Protein AF-A0A059PIA5-F1 (afdb_monomer_lite)

Secondary structure (DSSP, 8-state):
-------PPP-EEEEEEETTEEEEEESS--TTGGGS-EEEE-SS-EEEE---EESSTTS-EEEE-------TTS--EEEETTEEEE-EE-SSSSEEEEE--TT-GGG--HHHHHHHHHHHHHHHHHHHH-TT-HHHHHHHHHHHHHHHTTTTHHHHHHHHHHHHHHTGGGTT-

pLDDT: mean 89.76, std 12.8, range [31.39, 98.44]

Foldseek 3Di:
DDDDPPDDFWAWAKKKAAQQFIKTFTPAADPVCLVWWKKKDWPPDIDTDHDWDQPDPRNRMITDRHGDDADPPIWIWIDTPPDIGTWDADPDDGITMDHDPDLNLVPQDPVNLVVLVVVLVVLVVVCVVVVLPLVSLQSNLVSLCNNPCVVCVVVSVVSVVSSCVSVVVVVVD

Sequence (173 aa):
GGGAQADQAPKVVAFRMGVTGAVIAFKKPCPDFEQLMVELSTNEDSWQLQSWQPADSRRTTWKNQTPIDYQKDRSYSLKLSEQEIKLLPLPTGDGAFYFVPPHAASSCSKELLDELQTQLQSCFDLLEYEPDSKWTLLTSALLMRAIDATANHERSLEHLVELEKVDALRKGY

Structure (mmCIF, N/CA/C/O backbone):
data_AF-A0A059PIA5-F1
#
_entry.id   AF-A0A059PIA5-F1
#
loop_
_atom_site.group_PDB
_atom_site.id
_atom_site.type_symbol
_atom_site.label_atom_id
_atom_site.label_alt_id
_atom_site.label_comp_id
_atom_site.label_asym_id
_atom_site.label_entity_id
_atom_site.label_seq_id
_atom_site.pdbx_PDB_ins_code
_atom_site.Cartn_x
_atom_site.Cartn_y
_atom_site.Cartn_z
_atom_site.occupancy
_atom_site.B_iso_or_equiv
_atom_site.auth_seq_id
_atom_site.auth_comp_id
_atom_site.auth_asym_id
_atom_site.auth_atom_id
_atom_site.pdbx_PDB_model_num
ATOM 1 N N . GLY A 1 1 ? 19.808 1.514 31.968 1.00 31.39 1 GLY A N 1
ATOM 2 C CA . GLY A 1 1 ? 18.762 2.450 32.410 1.00 31.39 1 GLY A CA 1
ATOM 3 C C . GLY A 1 1 ? 17.641 2.398 31.406 1.00 31.39 1 GLY A C 1
ATOM 4 O O . GLY A 1 1 ? 17.873 2.762 30.263 1.00 31.39 1 GLY A O 1
ATOM 5 N N . GLY A 1 2 ? 16.491 1.843 31.790 1.00 38.34 2 GLY A N 1
ATOM 6 C CA . GLY A 1 2 ? 15.312 1.771 30.931 1.00 38.34 2 GLY A CA 1
ATOM 7 C C . GLY A 1 2 ? 14.681 3.152 30.826 1.00 38.34 2 GLY A C 1
ATOM 8 O O . GLY A 1 2 ? 14.165 3.666 31.813 1.00 38.34 2 GLY A O 1
ATOM 9 N N . GLY A 1 3 ? 14.776 3.766 29.650 1.00 34.81 3 GLY A N 1
ATOM 10 C CA . GLY A 1 3 ? 14.017 4.969 29.343 1.00 34.81 3 GLY A CA 1
ATOM 11 C C . GLY A 1 3 ? 12.547 4.591 29.233 1.00 34.81 3 GLY A C 1
ATOM 12 O O . GLY A 1 3 ? 12.180 3.823 28.345 1.00 34.81 3 GLY A O 1
ATOM 13 N N . ALA A 1 4 ? 11.726 5.105 30.147 1.00 41.50 4 ALA A N 1
ATOM 14 C CA . ALA A 1 4 ? 10.281 5.098 30.008 1.00 41.50 4 ALA A CA 1
ATOM 15 C C . ALA A 1 4 ? 9.940 5.746 28.660 1.00 41.50 4 ALA A C 1
ATOM 17 O O . ALA A 1 4 ? 10.203 6.930 28.438 1.00 41.50 4 ALA A O 1
ATOM 18 N N . GLN A 1 5 ? 9.438 4.940 27.727 1.00 45.19 5 GLN A N 1
ATOM 19 C CA . GLN A 1 5 ? 8.946 5.424 26.451 1.00 45.19 5 GLN A CA 1
ATOM 20 C C . GLN A 1 5 ? 7.686 6.224 26.763 1.00 45.19 5 GLN A C 1
ATOM 22 O O . GLN A 1 5 ? 6.663 5.643 27.108 1.00 45.19 5 GLN A O 1
ATOM 27 N N . ALA A 1 6 ? 7.817 7.551 26.738 1.00 45.22 6 ALA A N 1
ATOM 28 C CA . ALA A 1 6 ? 6.720 8.474 26.973 1.00 45.22 6 ALA A CA 1
ATOM 29 C C . ALA A 1 6 ? 5.489 8.055 26.157 1.00 45.22 6 ALA A C 1
ATOM 31 O O . ALA A 1 6 ? 5.612 7.655 24.994 1.00 45.22 6 ALA A O 1
ATOM 32 N N . ASP A 1 7 ? 4.348 8.144 26.826 1.00 54.69 7 ASP A N 1
ATOM 33 C CA . ASP A 1 7 ? 3.001 7.730 26.450 1.00 54.69 7 ASP A CA 1
ATOM 34 C C . ASP A 1 7 ? 2.533 8.438 25.163 1.00 54.69 7 ASP A C 1
ATOM 36 O O . ASP A 1 7 ? 1.809 9.431 25.175 1.00 54.69 7 ASP A O 1
ATOM 40 N N . GLN A 1 8 ? 3.060 8.010 24.014 1.00 64.75 8 GLN A N 1
ATOM 41 C CA . GLN A 1 8 ? 2.624 8.511 22.717 1.00 64.75 8 GLN A CA 1
ATOM 42 C C . GLN A 1 8 ? 1.281 7.874 22.385 1.00 64.75 8 GLN A C 1
ATOM 44 O O . GLN A 1 8 ? 1.176 6.646 22.341 1.00 64.75 8 GLN A O 1
ATOM 49 N N . ALA A 1 9 ? 0.289 8.717 22.086 1.00 77.62 9 ALA A N 1
ATOM 50 C CA . ALA A 1 9 ? -1.026 8.280 21.638 1.00 77.62 9 ALA A CA 1
ATOM 51 C C . ALA A 1 9 ? -0.909 7.217 20.523 1.00 77.62 9 ALA A C 1
ATOM 53 O O . ALA A 1 9 ? -0.039 7.319 19.643 1.00 77.62 9 ALA A O 1
ATOM 54 N N . PRO A 1 10 ? -1.759 6.178 20.544 1.00 88.12 10 PRO A N 1
ATOM 55 C CA . PRO A 1 10 ? -1.635 5.049 19.636 1.00 88.12 10 PRO A CA 1
ATOM 56 C C . PRO A 1 10 ? -1.827 5.501 18.190 1.00 88.12 10 PRO A C 1
ATOM 58 O O . PRO A 1 10 ? -2.878 6.001 17.798 1.00 88.12 10 PRO A O 1
ATOM 61 N N . LYS A 1 11 ? -0.795 5.310 17.367 1.00 91.12 11 LYS A N 1
ATOM 62 C CA . LYS A 1 11 ? -0.826 5.720 15.962 1.00 91.12 11 LYS A CA 1
ATOM 63 C C . LYS A 1 11 ? -1.563 4.690 15.110 1.00 91.12 11 LYS A C 1
ATOM 65 O O . LYS A 1 11 ? -1.056 3.577 14.920 1.00 91.12 11 LYS A O 1
ATOM 70 N N . VAL A 1 12 ? -2.707 5.089 14.561 1.00 93.94 12 VAL A N 1
ATOM 71 C CA . VAL A 1 12 ? -3.473 4.294 13.592 1.00 93.94 12 VAL A CA 1
ATOM 72 C C . VAL A 1 12 ? -2.700 4.230 12.274 1.00 93.94 12 VAL A C 1
ATOM 74 O O . VAL A 1 12 ? -2.217 5.245 11.774 1.00 93.94 12 VAL A O 1
ATOM 77 N N . VAL A 1 13 ? -2.553 3.029 11.718 1.00 93.38 13 VAL A N 1
ATOM 78 C CA . VAL A 1 13 ? -1.913 2.800 10.405 1.00 93.38 13 VAL A CA 1
ATOM 79 C C . VAL A 1 13 ? -2.891 2.283 9.364 1.00 93.38 13 VAL A C 1
ATOM 81 O O . VAL A 1 13 ? -2.647 2.440 8.172 1.00 93.38 13 VAL A O 1
ATOM 84 N N . ALA A 1 14 ? -3.998 1.689 9.800 1.00 95.56 14 ALA A N 1
ATOM 85 C CA . ALA A 1 14 ? -5.081 1.303 8.919 1.00 95.56 14 ALA A CA 1
ATOM 86 C C . ALA A 1 14 ? -6.409 1.305 9.674 1.00 95.56 14 ALA A C 1
ATOM 88 O O . ALA A 1 14 ? -6.464 0.984 10.862 1.00 95.56 14 ALA A O 1
ATOM 89 N N . PHE A 1 15 ? -7.478 1.627 8.961 1.00 96.56 15 PHE A N 1
ATOM 90 C CA . PHE A 1 15 ? -8.850 1.495 9.416 1.00 96.56 15 PHE A CA 1
ATOM 91 C C . PHE A 1 15 ? -9.730 1.092 8.236 1.00 96.56 15 PHE A C 1
ATOM 93 O O . PHE A 1 15 ? -9.503 1.538 7.114 1.00 96.56 15 PHE A O 1
ATOM 100 N N . ARG A 1 16 ? -10.751 0.275 8.473 1.00 95.62 16 ARG A N 1
ATOM 101 C CA . ARG A 1 16 ? -11.839 0.054 7.516 1.00 95.62 16 ARG A CA 1
ATOM 102 C C . ARG A 1 16 ? -13.163 -0.119 8.241 1.00 95.62 16 ARG A C 1
ATOM 104 O O . ARG A 1 16 ? -13.184 -0.661 9.343 1.00 95.62 16 ARG A O 1
ATOM 111 N N . MET A 1 17 ? -14.247 0.261 7.582 1.00 95.12 17 MET A N 1
ATOM 112 C CA . MET A 1 17 ? -15.625 0.052 8.022 1.00 95.12 17 MET A CA 1
ATOM 113 C C . MET A 1 17 ? -16.510 -0.405 6.861 1.00 95.12 17 MET A C 1
ATOM 115 O O . MET A 1 17 ? -16.224 -0.097 5.704 1.00 95.12 17 MET A O 1
ATOM 119 N N . GLY A 1 18 ? -17.599 -1.098 7.184 1.00 92.94 18 GLY A N 1
ATOM 120 C CA . GLY A 1 18 ? -18.665 -1.452 6.251 1.00 92.94 18 GLY A CA 1
ATOM 121 C C . GLY A 1 18 ? -19.690 -2.383 6.898 1.00 92.94 18 GLY A C 1
ATOM 122 O O . GLY A 1 18 ? -19.776 -2.490 8.124 1.00 92.94 18 GLY A O 1
ATOM 123 N N . VAL A 1 19 ? -20.426 -3.124 6.069 1.00 91.12 19 VAL A N 1
ATOM 124 C CA . VAL A 1 19 ? -21.505 -4.030 6.516 1.00 91.12 19 VAL A CA 1
ATOM 125 C C . VAL A 1 19 ? -21.038 -5.159 7.443 1.00 91.12 19 VAL A C 1
ATOM 127 O O . VAL A 1 19 ? -21.820 -5.678 8.230 1.00 91.12 19 VAL A O 1
ATOM 130 N N . THR A 1 20 ? -19.758 -5.537 7.389 1.00 90.88 20 THR A N 1
ATOM 131 C CA . THR A 1 20 ? -19.171 -6.562 8.272 1.00 90.88 20 THR A CA 1
ATOM 132 C C . THR A 1 20 ? -18.648 -6.000 9.598 1.00 90.88 20 THR A C 1
ATOM 134 O O . THR A 1 20 ? -18.035 -6.732 10.373 1.00 90.88 20 THR A O 1
ATOM 137 N N . GLY A 1 21 ? -18.814 -4.696 9.820 1.00 94.06 21 GLY A N 1
ATOM 138 C CA . GLY A 1 21 ? -18.255 -3.950 10.939 1.00 94.06 21 GLY A CA 1
ATOM 139 C C . GLY A 1 21 ? -16.939 -3.255 10.615 1.00 94.06 21 GLY A C 1
ATOM 140 O O . GLY A 1 21 ? -16.657 -2.936 9.455 1.00 94.06 21 GLY A O 1
ATOM 141 N N . ALA A 1 22 ? -16.147 -2.984 11.650 1.00 96.00 22 ALA A N 1
ATOM 142 C CA . ALA A 1 22 ? -14.949 -2.160 11.566 1.00 96.00 22 ALA A CA 1
ATOM 143 C C . ALA A 1 22 ? -13.686 -2.915 11.989 1.00 96.00 22 ALA A C 1
ATOM 145 O O . ALA A 1 22 ? -13.718 -3.794 12.850 1.00 96.00 22 ALA A O 1
ATOM 146 N N . VAL A 1 23 ? -12.549 -2.552 11.400 1.00 96.88 23 VAL A N 1
ATOM 147 C CA . VAL A 1 23 ? -11.226 -3.056 11.785 1.00 96.88 23 VAL A CA 1
ATOM 148 C C . VAL A 1 23 ? -10.262 -1.887 11.861 1.00 96.88 23 VAL A C 1
ATOM 150 O O . VAL A 1 23 ? -10.217 -1.069 10.946 1.00 96.88 23 VAL A O 1
ATOM 153 N N . ILE A 1 24 ? -9.471 -1.835 12.926 1.00 96.88 24 ILE A N 1
ATOM 154 C CA . ILE A 1 24 ? -8.449 -0.817 13.160 1.00 96.88 24 ILE A CA 1
ATOM 155 C C . ILE A 1 24 ? -7.111 -1.488 13.463 1.00 96.88 24 ILE A C 1
ATOM 157 O O . ILE A 1 24 ? -7.062 -2.500 14.163 1.00 96.88 24 ILE A O 1
ATOM 161 N N . ALA A 1 25 ? -6.029 -0.937 12.921 1.00 96.44 25 ALA A N 1
ATOM 162 C CA . ALA A 1 25 ? -4.675 -1.430 13.125 1.00 96.44 25 ALA A CA 1
ATOM 163 C C . ALA A 1 25 ? -3.727 -0.304 13.548 1.00 96.44 25 ALA A C 1
ATOM 165 O O . ALA A 1 25 ? -3.823 0.833 13.073 1.00 96.44 25 ALA A O 1
ATOM 166 N N . PHE A 1 26 ? -2.770 -0.651 14.406 1.00 94.62 26 PHE A N 1
ATOM 167 C CA . PHE A 1 26 ? -1.830 0.269 15.037 1.00 94.62 26 PHE A CA 1
ATOM 168 C C . PHE A 1 26 ? -0.383 -0.008 14.639 1.00 94.62 26 PHE A C 1
ATOM 170 O O . PHE A 1 26 ? 0.015 -1.149 14.410 1.00 94.62 26 PHE A O 1
ATOM 177 N N . LYS A 1 27 ? 0.445 1.047 14.618 1.00 90.88 27 LYS A N 1
ATOM 178 C CA . LYS A 1 27 ? 1.888 0.928 14.330 1.00 90.88 27 LYS A CA 1
ATOM 179 C C . LYS A 1 27 ? 2.632 0.072 15.366 1.00 90.88 27 LYS A C 1
ATOM 181 O O . LYS A 1 27 ? 3.659 -0.525 15.054 1.00 90.88 27 LYS A O 1
ATOM 186 N N . LYS A 1 28 ? 2.153 0.075 16.609 1.00 91.94 28 LYS A N 1
ATOM 187 C CA . LYS A 1 28 ? 2.695 -0.671 17.752 1.00 91.94 28 LYS A CA 1
ATOM 188 C C . LYS A 1 28 ? 1.541 -1.367 18.484 1.00 91.94 28 LYS A C 1
ATOM 190 O O . LYS A 1 28 ? 0.407 -0.911 18.338 1.00 91.94 28 LYS A O 1
ATOM 195 N N . PRO A 1 29 ? 1.809 -2.425 19.271 1.00 94.00 29 PRO A N 1
ATOM 196 C CA . PRO A 1 29 ? 0.805 -3.024 20.147 1.00 94.00 29 PRO A CA 1
ATOM 197 C C . PRO A 1 29 ? 0.079 -1.969 20.986 1.00 94.00 29 PRO A C 1
ATOM 199 O O . PRO A 1 29 ? 0.725 -1.102 21.574 1.00 94.00 29 PRO A O 1
ATOM 202 N N . CYS A 1 30 ? -1.247 -2.059 21.043 1.00 92.75 30 CYS A N 1
ATOM 203 C CA . CYS A 1 30 ? -2.103 -1.193 21.848 1.00 92.75 30 CYS A CA 1
ATOM 204 C C . CYS A 1 30 ? -2.981 -2.093 22.731 1.00 92.75 30 CYS A C 1
ATOM 206 O O . CYS A 1 30 ? -4.110 -2.396 22.350 1.00 92.75 30 CYS A O 1
ATOM 208 N N . PRO A 1 31 ? -2.444 -2.628 23.845 1.00 89.00 31 PRO A N 1
ATOM 209 C CA . PRO A 1 31 ? -3.111 -3.671 24.621 1.00 89.00 31 PRO A CA 1
ATOM 210 C C . PRO A 1 31 ? -4.402 -3.206 25.305 1.00 89.00 31 PRO A C 1
ATOM 212 O O . PRO A 1 31 ? -5.315 -4.024 25.437 1.00 89.00 31 PRO A O 1
ATOM 215 N N . ASP A 1 32 ? -4.475 -1.920 25.659 1.00 89.19 32 ASP A N 1
ATOM 216 C CA . ASP A 1 32 ? -5.579 -1.276 26.385 1.00 89.19 32 ASP A CA 1
ATOM 217 C C . ASP A 1 32 ? -6.567 -0.548 25.456 1.00 89.19 32 ASP A C 1
ATOM 219 O O . ASP A 1 32 ? -7.337 0.305 25.894 1.00 89.19 32 ASP A O 1
ATOM 223 N N . PHE A 1 33 ? -6.565 -0.877 24.159 1.00 91.31 33 PHE A N 1
ATOM 224 C CA . PHE A 1 33 ? -7.409 -0.218 23.159 1.00 91.31 33 PHE A CA 1
ATOM 225 C C . PHE A 1 33 ? -8.910 -0.246 23.496 1.00 91.31 33 PHE A C 1
ATOM 227 O O . PHE A 1 33 ? -9.620 0.699 23.170 1.00 91.31 33 PHE A O 1
ATOM 234 N N . GLU A 1 34 ? -9.397 -1.282 24.185 1.00 88.88 34 GLU A N 1
ATOM 235 C CA . GLU A 1 34 ? -10.802 -1.396 24.618 1.00 88.88 34 GLU A CA 1
ATOM 236 C C . GLU A 1 34 ? -11.258 -0.235 25.518 1.00 88.88 34 GLU A C 1
ATOM 238 O O . GLU A 1 34 ? -12.452 0.043 25.603 1.00 88.88 34 GLU A O 1
ATOM 243 N N . GLN A 1 35 ? -10.317 0.445 26.183 1.00 88.50 35 GLN A N 1
ATOM 244 C CA . GLN A 1 35 ? -10.587 1.594 27.050 1.00 88.50 35 GLN A CA 1
ATOM 245 C C . GLN A 1 35 ? -10.647 2.916 26.271 1.00 88.50 35 GLN A C 1
ATOM 247 O O . GLN A 1 35 ? -11.055 3.939 26.821 1.00 88.50 35 GLN A O 1
ATOM 252 N N . LEU A 1 36 ? -10.228 2.921 25.002 1.00 90.25 36 LEU A N 1
ATOM 253 C CA . LEU A 1 36 ? -10.179 4.125 24.186 1.00 90.25 36 LEU A CA 1
ATOM 254 C C . LEU A 1 36 ? -11.524 4.396 23.517 1.00 90.25 36 LEU A C 1
ATOM 256 O O . LEU A 1 36 ? -12.188 3.507 22.983 1.00 90.25 36 LEU A O 1
ATOM 260 N N . MET A 1 37 ? -11.904 5.671 23.499 1.00 91.81 37 MET A N 1
ATOM 261 C CA . MET A 1 37 ? -13.073 6.128 22.765 1.00 91.81 37 MET A CA 1
ATOM 262 C C . MET A 1 37 ? -12.729 6.261 21.282 1.00 91.81 37 MET A C 1
ATOM 264 O O . MET A 1 37 ? -11.904 7.088 20.894 1.00 91.81 37 MET A O 1
ATOM 268 N N . VAL A 1 38 ? -13.384 5.438 20.465 1.00 94.25 38 VAL A N 1
ATOM 269 C CA . VAL A 1 38 ? -13.306 5.492 19.006 1.00 94.25 38 VAL A CA 1
ATOM 270 C C . VAL A 1 38 ? -14.630 6.037 18.497 1.00 94.25 38 VAL A C 1
ATOM 272 O O . VAL A 1 38 ? -15.672 5.414 18.701 1.00 94.25 38 VAL A O 1
ATOM 275 N N . GLU A 1 39 ? -14.597 7.183 17.837 1.00 95.31 39 GLU A N 1
ATOM 276 C CA . GLU A 1 39 ? -15.785 7.834 17.296 1.00 95.31 39 GLU A CA 1
ATOM 277 C C . GLU A 1 39 ? -15.705 7.867 15.771 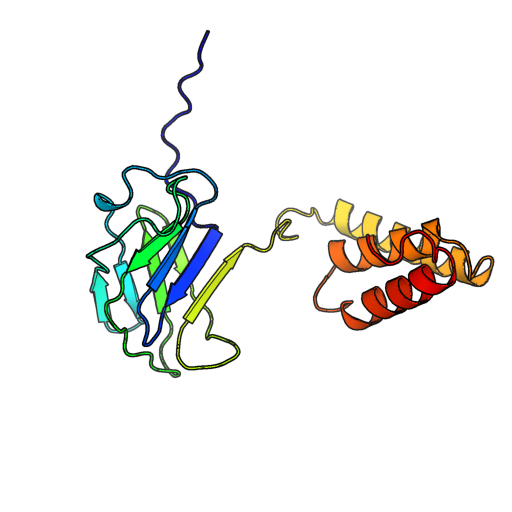1.00 95.31 39 GLU A C 1
ATOM 279 O O . GLU A 1 39 ? -14.671 8.187 15.185 1.00 95.31 39 GLU A O 1
ATOM 284 N N . LEU A 1 40 ? -16.803 7.494 15.126 1.00 95.06 40 LEU A N 1
ATOM 285 C CA . LEU A 1 40 ? -16.994 7.645 13.697 1.00 95.06 40 LEU A CA 1
ATOM 286 C C . LEU A 1 40 ? -17.937 8.826 13.495 1.00 95.06 40 LEU A C 1
ATOM 288 O O . LEU A 1 40 ? -19.050 8.838 14.017 1.00 95.06 40 LEU A O 1
ATOM 292 N N . SER A 1 41 ? -17.480 9.826 12.755 1.00 93.94 41 SER A N 1
ATOM 293 C CA . SER A 1 41 ? -18.265 11.015 12.452 1.00 93.94 41 SER A CA 1
ATOM 294 C C . SER A 1 41 ? -18.456 11.166 10.954 1.00 93.94 41 SER A C 1
ATOM 296 O O . SER A 1 41 ? -17.542 10.934 10.162 1.00 93.94 41 SER A O 1
ATOM 298 N N . THR A 1 42 ? -19.644 11.609 10.585 1.00 93.06 42 THR A N 1
ATOM 299 C CA . THR A 1 42 ? -19.969 12.161 9.275 1.00 93.06 42 THR A CA 1
ATOM 300 C C . THR A 1 42 ? -20.034 13.685 9.374 1.00 93.06 42 THR A C 1
ATOM 302 O O . THR A 1 42 ? -19.768 14.268 10.424 1.00 93.06 42 THR A O 1
ATOM 305 N N . ASN A 1 43 ? -20.393 14.349 8.281 1.00 87.69 43 ASN A N 1
ATOM 306 C CA . ASN A 1 43 ? -20.693 15.779 8.272 1.00 87.69 43 ASN A CA 1
ATOM 307 C C . ASN A 1 43 ? -21.942 16.161 9.093 1.00 87.69 43 ASN A C 1
ATOM 309 O O . ASN A 1 43 ? -22.101 17.338 9.402 1.00 87.69 43 ASN A O 1
ATOM 313 N N . GLU A 1 44 ? -22.814 15.204 9.424 1.00 86.06 44 GLU A N 1
ATOM 314 C CA . GLU A 1 44 ? -24.107 15.455 10.084 1.00 86.06 44 GLU A CA 1
ATOM 315 C C . GLU A 1 44 ? -24.208 14.767 11.448 1.00 86.06 44 GLU A C 1
ATOM 317 O O . GLU A 1 44 ? -24.615 15.385 12.428 1.00 86.06 44 GLU A O 1
ATOM 322 N N . ASP A 1 45 ? -23.780 13.508 11.516 1.00 90.44 45 ASP A N 1
ATOM 323 C CA . ASP A 1 45 ? -23.935 12.639 12.681 1.00 90.44 45 ASP A CA 1
ATOM 324 C C . ASP A 1 45 ? -22.580 12.154 13.197 1.00 90.44 45 ASP A C 1
ATOM 326 O O . ASP A 1 45 ? -21.654 11.938 12.410 1.00 90.44 45 ASP A O 1
ATOM 330 N N . SER A 1 46 ? -22.479 11.875 14.495 1.00 91.56 46 SER A N 1
ATOM 331 C CA . SER A 1 46 ? -21.345 11.152 15.066 1.00 91.56 46 SER A CA 1
ATOM 332 C C . SER A 1 46 ? -21.792 10.094 16.068 1.00 91.56 46 SER A C 1
ATOM 334 O O . SER A 1 46 ? -22.811 10.233 16.749 1.00 91.56 46 SER A O 1
ATOM 336 N N . TRP A 1 47 ? -21.057 8.986 16.116 1.00 93.50 47 TRP A N 1
ATOM 337 C CA . TRP A 1 47 ? -21.368 7.871 17.000 1.00 93.50 47 TRP A CA 1
ATOM 338 C C . TRP A 1 47 ? -20.113 7.118 17.423 1.00 93.50 47 TRP A C 1
ATOM 340 O O . TRP A 1 47 ? -19.111 7.044 16.712 1.00 93.50 47 TRP A O 1
ATOM 350 N N . GLN A 1 48 ? -20.181 6.513 18.603 1.00 93.81 48 GLN A N 1
ATOM 351 C CA . GLN A 1 48 ? -19.083 5.729 19.144 1.00 93.81 48 GLN A CA 1
ATOM 352 C C . GLN A 1 48 ? -19.109 4.297 18.600 1.00 93.81 48 GLN A C 1
ATOM 354 O O . GLN A 1 48 ? -20.143 3.628 18.608 1.00 93.81 48 GLN A O 1
ATOM 359 N N . LEU A 1 49 ? -17.945 3.799 18.189 1.00 92.88 49 LEU A N 1
ATOM 360 C CA . LEU A 1 49 ? -17.731 2.388 17.888 1.00 92.88 49 LEU A CA 1
ATOM 361 C C . LEU A 1 49 ? -17.299 1.664 19.168 1.00 92.88 49 LEU A C 1
ATOM 363 O O . LEU A 1 49 ? -16.297 2.022 19.788 1.00 92.88 49 LEU A O 1
ATOM 367 N N . GLN A 1 50 ? -18.053 0.639 19.559 1.00 90.62 50 GLN A N 1
ATOM 368 C CA . GLN A 1 50 ? -17.860 -0.108 20.809 1.00 90.62 50 GLN A CA 1
ATOM 369 C C . GLN A 1 50 ? -17.590 -1.597 20.537 1.00 90.62 50 GLN A C 1
ATOM 371 O O . GLN A 1 50 ? -17.434 -2.002 19.390 1.00 90.62 50 GLN A O 1
ATOM 376 N N . SER A 1 51 ? -17.524 -2.432 21.579 1.00 92.75 51 SER A N 1
ATOM 377 C CA . SER A 1 51 ? -17.413 -3.900 21.456 1.00 92.75 51 SER A CA 1
ATOM 378 C C . SER A 1 51 ? -16.213 -4.374 20.621 1.00 92.75 51 SER A C 1
ATOM 380 O O . SER A 1 51 ? -16.326 -5.292 19.806 1.00 92.75 51 SER A O 1
ATOM 382 N N . TRP A 1 52 ? -15.066 -3.726 20.807 1.00 95.62 52 TRP A N 1
ATOM 383 C CA . TRP A 1 52 ? -13.819 -4.100 20.151 1.00 95.62 52 TRP A CA 1
ATOM 384 C C . TRP A 1 52 ? -13.268 -5.409 20.709 1.00 95.62 52 TRP A C 1
ATOM 386 O O . TRP A 1 52 ? -13.316 -5.656 21.909 1.00 95.62 52 TRP A O 1
ATOM 396 N N . GLN A 1 53 ? -12.726 -6.241 19.826 1.00 95.31 53 GLN A N 1
ATOM 397 C CA . GLN A 1 53 ? -12.050 -7.485 20.175 1.00 95.31 53 GLN A CA 1
ATOM 398 C C . GLN A 1 53 ? -10.694 -7.558 19.469 1.00 95.31 53 GLN A C 1
ATOM 400 O O . GLN A 1 53 ? -10.590 -7.111 18.318 1.00 95.31 53 GLN A O 1
ATOM 405 N N . PRO A 1 54 ? -9.663 -8.156 20.091 1.00 96.00 54 PRO A N 1
ATOM 406 C CA . PRO A 1 54 ? -8.394 -8.396 19.419 1.00 96.00 54 PRO A CA 1
ATOM 407 C C . PRO A 1 54 ? -8.597 -9.259 18.169 1.00 96.00 54 PRO A C 1
ATOM 409 O O . PRO A 1 54 ? -9.253 -10.303 18.206 1.00 96.00 54 PRO A O 1
ATOM 412 N N . ALA A 1 55 ? -8.026 -8.831 17.048 1.00 95.44 55 ALA A N 1
ATOM 413 C CA . ALA A 1 55 ? -7.979 -9.619 15.818 1.00 95.44 55 ALA A CA 1
ATOM 414 C C . ALA A 1 55 ? -6.676 -10.430 15.701 1.00 95.44 55 ALA A C 1
ATOM 416 O O . ALA A 1 55 ? -6.604 -11.354 14.893 1.00 95.44 55 ALA A O 1
ATOM 417 N N . ASP A 1 56 ? -5.665 -10.099 16.507 1.00 94.62 56 ASP A N 1
ATOM 418 C CA . ASP A 1 56 ? -4.364 -10.756 16.543 1.00 94.62 56 ASP A CA 1
ATOM 419 C C . ASP A 1 56 ? -3.849 -10.938 17.982 1.00 94.62 56 ASP A C 1
ATOM 421 O O . ASP A 1 56 ? -4.251 -10.246 18.917 1.00 94.62 56 ASP A O 1
ATOM 425 N N . SER A 1 57 ? -2.911 -11.869 18.174 1.00 93.19 57 SER A N 1
ATOM 426 C CA . SER A 1 57 ? -2.319 -12.133 19.494 1.00 93.19 57 SER A CA 1
ATOM 427 C C . SER A 1 57 ? -1.403 -11.009 19.983 1.00 93.19 57 SER A C 1
ATOM 429 O O . SER A 1 57 ? -1.203 -10.858 21.187 1.00 93.19 57 SER A O 1
ATOM 431 N N . ARG A 1 58 ? -0.856 -10.202 19.064 1.00 93.75 58 ARG A N 1
ATOM 432 C CA . ARG A 1 58 ? 0.029 -9.073 19.386 1.00 93.75 58 ARG A CA 1
ATOM 433 C C . ARG A 1 58 ? -0.734 -7.808 19.780 1.00 93.75 58 ARG A C 1
ATOM 435 O O . ARG A 1 58 ? -0.085 -6.823 20.124 1.00 93.75 58 ARG A O 1
ATOM 442 N N . ARG A 1 59 ? -2.075 -7.822 19.735 1.00 94.38 59 ARG A N 1
ATOM 443 C CA . ARG A 1 59 ? -2.944 -6.669 20.027 1.00 94.38 59 ARG A CA 1
ATOM 444 C C . ARG A 1 59 ? -2.562 -5.428 19.218 1.00 94.38 59 ARG A C 1
ATOM 446 O O . ARG A 1 59 ? -2.571 -4.302 19.720 1.00 94.38 59 ARG A O 1
ATOM 453 N N . THR A 1 60 ? -2.177 -5.645 17.965 1.00 95.50 60 THR A N 1
ATOM 454 C CA . THR A 1 60 ? -1.933 -4.561 17.003 1.00 95.50 60 THR A CA 1
ATOM 455 C C . THR A 1 60 ? -3.166 -4.274 16.166 1.00 95.50 60 THR A C 1
ATOM 457 O O . THR A 1 60 ? -3.271 -3.189 15.604 1.00 95.50 60 THR A O 1
ATOM 460 N N . THR A 1 61 ? -4.102 -5.224 16.098 1.00 96.88 61 THR A N 1
ATOM 461 C CA . THR A 1 61 ? -5.310 -5.123 15.288 1.00 96.88 61 THR A CA 1
ATOM 462 C C . THR A 1 61 ? -6.529 -5.459 16.126 1.00 96.88 61 THR A C 1
ATOM 464 O O . THR A 1 61 ? -6.543 -6.435 16.876 1.00 96.88 61 THR A O 1
ATOM 467 N N . TRP A 1 62 ? -7.576 -4.664 15.959 1.00 97.38 62 TRP A N 1
ATOM 468 C CA . TRP A 1 62 ? -8.824 -4.783 16.692 1.00 97.38 62 TRP A CA 1
ATOM 469 C C . TRP A 1 62 ? -9.993 -4.734 15.722 1.00 97.38 62 TRP A C 1
ATOM 471 O O . TRP A 1 62 ? -9.940 -4.045 14.703 1.00 97.38 62 TRP A O 1
ATOM 481 N N . LYS A 1 63 ? -11.045 -5.489 16.019 1.00 96.81 63 LYS A N 1
ATOM 482 C CA . LYS A 1 63 ? -12.243 -5.567 15.186 1.00 96.81 63 LYS A CA 1
ATOM 483 C C . LYS A 1 63 ? -13.502 -5.385 16.016 1.00 96.81 63 LYS A C 1
ATOM 485 O O . LYS A 1 63 ? -13.581 -5.862 17.143 1.00 96.81 63 LYS A O 1
ATOM 490 N N . ASN A 1 64 ? -14.487 -4.744 15.416 1.00 95.00 64 ASN A N 1
ATOM 491 C CA . ASN A 1 64 ? -15.863 -4.702 15.870 1.00 95.00 64 ASN A CA 1
ATOM 492 C C . ASN A 1 64 ? -16.733 -5.330 14.764 1.00 95.00 64 ASN A C 1
ATOM 494 O O . ASN A 1 64 ? -16.452 -5.156 13.579 1.00 95.00 64 ASN A O 1
ATOM 498 N N . GLN A 1 65 ? -17.766 -6.080 15.149 1.00 93.69 65 GLN A N 1
ATOM 499 C CA . GLN A 1 65 ? -18.655 -6.786 14.213 1.00 93.69 65 GLN A CA 1
ATOM 500 C C . GLN A 1 65 ? -20.027 -6.118 14.056 1.00 93.69 65 GLN A C 1
ATOM 502 O O . GLN A 1 65 ? -20.917 -6.698 13.442 1.00 93.69 65 GLN A O 1
ATOM 507 N N . THR A 1 66 ? -20.217 -4.920 14.608 1.00 92.25 66 THR A N 1
ATOM 508 C CA . THR A 1 66 ? -21.451 -4.149 14.462 1.00 92.25 66 THR A CA 1
ATOM 509 C C . THR A 1 66 ? -21.522 -3.609 13.035 1.00 92.25 66 THR A C 1
ATOM 511 O O . THR A 1 66 ? -20.655 -2.819 12.668 1.00 92.25 66 THR A O 1
ATOM 514 N N . PRO A 1 67 ? -22.515 -4.003 12.219 1.00 90.19 67 PRO A N 1
ATOM 515 C CA . PRO A 1 67 ? -22.662 -3.486 10.864 1.00 90.19 67 PRO A CA 1
ATOM 516 C C . PRO A 1 67 ? -22.776 -1.962 10.862 1.00 90.19 67 PRO A C 1
ATOM 518 O O . PRO A 1 67 ? -23.492 -1.394 11.687 1.00 90.19 67 PRO A O 1
ATOM 521 N N . ILE A 1 68 ? -22.085 -1.311 9.929 1.00 90.88 68 ILE A N 1
ATOM 522 C CA . ILE A 1 68 ? -22.160 0.138 9.744 1.00 90.88 68 ILE A CA 1
ATOM 523 C C . ILE A 1 68 ? -22.802 0.400 8.387 1.00 90.88 68 ILE A C 1
ATOM 525 O O . ILE A 1 68 ? -22.297 -0.070 7.365 1.00 90.88 68 ILE A O 1
ATOM 529 N N . ASP A 1 69 ? -23.906 1.147 8.397 1.00 89.88 69 ASP A N 1
ATOM 530 C CA . ASP A 1 69 ? -24.567 1.601 7.178 1.00 89.88 69 ASP A CA 1
ATOM 531 C C . ASP A 1 69 ? -23.738 2.719 6.533 1.00 89.88 69 ASP A C 1
ATOM 533 O O . ASP A 1 69 ? -23.501 3.778 7.124 1.00 89.88 69 ASP A O 1
ATOM 537 N N . TYR A 1 70 ? -23.214 2.440 5.344 1.00 91.38 70 TYR A N 1
ATOM 538 C CA . TYR A 1 70 ? -22.324 3.339 4.625 1.00 91.38 70 TYR A CA 1
ATOM 539 C C . TYR A 1 70 ? -23.072 4.038 3.493 1.00 91.38 70 TYR A C 1
ATOM 541 O O . TYR A 1 70 ? -23.643 3.390 2.618 1.00 91.38 70 TYR A O 1
ATOM 549 N N . GLN A 1 71 ? -22.987 5.364 3.470 1.00 90.62 71 GLN A N 1
ATOM 550 C CA . GLN A 1 71 ? -23.634 6.224 2.488 1.00 90.62 71 GLN A CA 1
ATOM 551 C C . GLN A 1 71 ? -22.571 6.914 1.627 1.00 90.62 71 GLN A C 1
ATOM 553 O O . GLN A 1 71 ? -21.689 7.606 2.136 1.00 90.62 71 GLN A O 1
ATOM 558 N N . LYS A 1 72 ? -22.625 6.702 0.307 1.00 88.50 72 LYS A N 1
ATOM 559 C CA . LYS A 1 72 ? -21.580 7.133 -0.649 1.00 88.50 72 LYS A CA 1
ATOM 560 C C . LYS A 1 72 ? -21.436 8.648 -0.780 1.00 88.50 72 LYS A C 1
ATOM 562 O O . LYS A 1 72 ? -20.382 9.129 -1.183 1.00 88.50 72 LYS A O 1
ATOM 567 N N . ASP A 1 73 ? -22.495 9.380 -0.478 1.00 89.31 73 ASP A N 1
ATOM 568 C CA . ASP A 1 73 ? -22.584 10.836 -0.526 1.00 89.31 73 ASP A CA 1
ATOM 569 C C . ASP A 1 73 ? -22.051 11.514 0.746 1.00 89.31 73 ASP A C 1
ATOM 571 O O . ASP A 1 73 ? -21.817 12.724 0.747 1.00 89.31 73 ASP A O 1
ATOM 575 N N . ARG A 1 74 ? -21.789 10.746 1.812 1.00 90.81 74 ARG A N 1
ATOM 576 C CA . ARG A 1 74 ? -21.262 11.266 3.077 1.00 90.81 74 ARG A CA 1
ATOM 577 C C . ARG A 1 74 ? -19.740 11.168 3.157 1.00 90.81 74 ARG A C 1
ATOM 579 O O . ARG A 1 74 ? -19.107 10.221 2.690 1.00 90.81 74 ARG A O 1
ATOM 586 N N . SER A 1 75 ? -19.139 12.160 3.812 1.00 93.25 75 SER A N 1
ATOM 587 C CA . SER A 1 75 ? -17.718 12.145 4.176 1.00 93.25 75 SER A CA 1
ATOM 588 C C . SER A 1 75 ? -17.556 11.624 5.595 1.00 93.25 75 SER A C 1
ATOM 590 O O . SER A 1 75 ? -18.182 12.153 6.506 1.00 93.25 75 SER A O 1
ATOM 592 N N . TYR A 1 76 ? -16.694 10.626 5.780 1.00 96.00 76 TYR A N 1
ATOM 593 C CA . TYR A 1 76 ? -16.463 9.990 7.075 1.00 96.00 76 TYR A CA 1
ATOM 594 C C . TYR A 1 76 ? -15.086 10.354 7.632 1.00 96.00 76 TYR A C 1
ATOM 596 O O . TYR A 1 76 ? -14.093 10.375 6.899 1.00 96.00 76 TYR A O 1
ATOM 604 N N . SER A 1 77 ? -15.026 10.562 8.943 1.00 96.69 77 SER A N 1
ATOM 605 C CA . SER A 1 77 ? -13.798 10.744 9.713 1.00 96.69 77 SER A CA 1
ATOM 606 C C . SER A 1 77 ? -13.812 9.836 10.937 1.00 96.69 77 SER A C 1
ATOM 608 O O . SER A 1 77 ? -14.838 9.666 11.592 1.00 96.69 77 SER A O 1
ATOM 610 N N . LEU A 1 78 ? -12.658 9.258 11.249 1.00 96.50 78 LEU A N 1
ATOM 611 C CA . LEU A 1 78 ? -12.417 8.505 12.470 1.00 96.50 78 LEU A CA 1
ATOM 612 C C . LEU A 1 78 ? -11.716 9.411 13.480 1.00 96.50 78 LEU A C 1
ATOM 614 O O . LEU A 1 78 ? -10.649 9.951 13.183 1.00 96.50 78 LEU A O 1
ATOM 618 N N . LYS A 1 79 ? -12.274 9.523 14.680 1.00 94.94 79 LYS A N 1
ATOM 619 C CA . LYS A 1 79 ? -11.645 10.189 15.817 1.00 94.94 79 LYS A CA 1
ATOM 620 C C . LYS A 1 79 ? -11.182 9.158 16.837 1.00 94.94 79 LYS A C 1
ATOM 622 O O . LYS A 1 79 ? -11.943 8.281 17.248 1.00 94.94 79 LYS A O 1
ATOM 627 N N . LEU A 1 80 ? -9.914 9.258 17.224 1.00 92.94 80 LEU A N 1
ATOM 628 C CA . LEU A 1 80 ? -9.303 8.439 18.266 1.00 92.94 80 LEU A CA 1
ATOM 629 C C . LEU A 1 80 ? -8.305 9.284 19.055 1.00 92.94 80 LEU A C 1
ATOM 631 O O . LEU A 1 80 ? -7.258 9.671 18.526 1.00 92.94 80 LEU A O 1
ATOM 635 N N . SER A 1 81 ? -8.601 9.521 20.334 1.00 87.19 81 SER A N 1
ATOM 636 C CA . SER A 1 81 ? -7.829 10.459 21.161 1.00 87.19 81 SER A CA 1
ATOM 637 C C . SER A 1 81 ? -7.743 11.829 20.455 1.00 87.19 81 SER A C 1
ATOM 639 O O . SER A 1 81 ? -8.761 12.338 20.003 1.00 87.19 81 SER A O 1
ATOM 641 N N . GLU A 1 82 ? -6.544 12.394 20.289 1.00 85.62 82 GLU A N 1
ATOM 642 C CA . GLU A 1 82 ? -6.310 13.666 19.585 1.00 85.62 82 GLU A CA 1
ATOM 643 C C . GLU A 1 82 ? -6.212 13.527 18.048 1.00 85.62 82 GLU A C 1
ATOM 645 O O . GLU A 1 82 ? -5.927 14.499 17.351 1.00 85.62 82 GLU A O 1
ATOM 650 N N . GLN A 1 83 ? -6.368 12.319 17.488 1.00 88.31 83 GLN A N 1
ATOM 651 C CA . GLN A 1 83 ? -6.270 12.092 16.042 1.00 88.31 83 GLN A CA 1
ATOM 652 C C . GLN A 1 83 ? -7.648 12.162 15.389 1.00 88.31 83 GLN A C 1
ATOM 654 O O . GLN A 1 83 ? -8.551 11.417 15.766 1.00 88.31 83 GLN A O 1
ATOM 659 N N . GLU A 1 84 ? -7.764 12.976 14.342 1.00 93.75 84 GLU A N 1
ATOM 660 C CA . GLU A 1 84 ? -8.880 12.953 13.399 1.00 93.75 84 GLU A CA 1
ATOM 661 C C . GLU A 1 84 ? -8.374 12.510 12.023 1.00 93.75 84 GLU A C 1
ATOM 663 O O . GLU A 1 84 ? -7.461 13.101 11.444 1.00 93.75 84 GLU A O 1
ATOM 668 N N . ILE A 1 85 ? -8.943 11.421 11.517 1.00 95.12 85 ILE A N 1
ATOM 669 C CA . ILE A 1 85 ? -8.478 10.725 10.322 1.00 95.12 85 ILE A CA 1
ATOM 670 C C . ILE A 1 85 ? -9.606 10.709 9.301 1.00 95.12 85 ILE A C 1
ATOM 672 O O . ILE A 1 85 ? -10.605 10.013 9.478 1.00 95.12 85 ILE A O 1
ATOM 676 N N . LYS A 1 86 ? -9.428 11.435 8.196 1.00 95.69 86 LYS A N 1
ATOM 677 C CA . LYS A 1 86 ? -10.372 11.404 7.076 1.00 95.69 86 LYS A CA 1
ATOM 678 C C . LYS A 1 86 ? -10.316 10.048 6.371 1.00 95.69 86 LYS A C 1
ATOM 680 O O . LYS A 1 86 ? -9.236 9.578 6.008 1.00 95.69 86 LYS A O 1
ATOM 685 N N . LEU A 1 87 ? -11.480 9.444 6.160 1.00 96.31 87 LEU A N 1
ATOM 686 C CA . LEU A 1 87 ? -11.614 8.171 5.462 1.00 96.31 87 LEU A CA 1
ATOM 687 C C . LEU A 1 87 ? -11.863 8.391 3.964 1.00 96.31 87 LEU A C 1
ATOM 689 O O . LEU A 1 87 ? -12.414 9.407 3.537 1.00 96.31 87 LEU A O 1
ATOM 693 N N . LEU A 1 88 ? -11.460 7.407 3.170 1.00 95.06 88 LEU A N 1
ATOM 694 C CA . LEU A 1 88 ? -11.685 7.313 1.733 1.00 95.06 88 LEU A CA 1
ATOM 695 C C . LEU A 1 88 ? -12.711 6.208 1.443 1.00 95.06 88 LEU A C 1
ATOM 697 O O . LEU A 1 88 ? -12.745 5.220 2.175 1.00 95.06 88 LEU A O 1
ATOM 701 N N . PRO A 1 89 ? -13.540 6.327 0.395 1.00 94.75 89 PRO A N 1
ATOM 702 C CA . PRO A 1 89 ? -14.447 5.253 -0.009 1.00 94.75 89 PRO A CA 1
ATOM 703 C C . PRO A 1 89 ? -13.660 4.002 -0.415 1.00 94.75 89 PRO A C 1
ATOM 705 O O . PRO A 1 89 ? -12.617 4.113 -1.060 1.00 94.75 89 PRO A O 1
ATOM 708 N N . LEU A 1 90 ? -14.148 2.809 -0.066 1.00 90.31 90 LEU A N 1
ATOM 709 C CA . LEU A 1 90 ? -13.540 1.563 -0.536 1.00 90.31 90 LEU A CA 1
ATOM 710 C C . LEU A 1 90 ? -13.564 1.499 -2.077 1.00 90.31 90 LEU A C 1
ATOM 712 O O . LEU A 1 90 ? -14.596 1.807 -2.673 1.00 90.31 90 LEU A O 1
ATOM 716 N N . PRO A 1 91 ? -12.479 1.045 -2.740 1.00 84.69 91 PRO A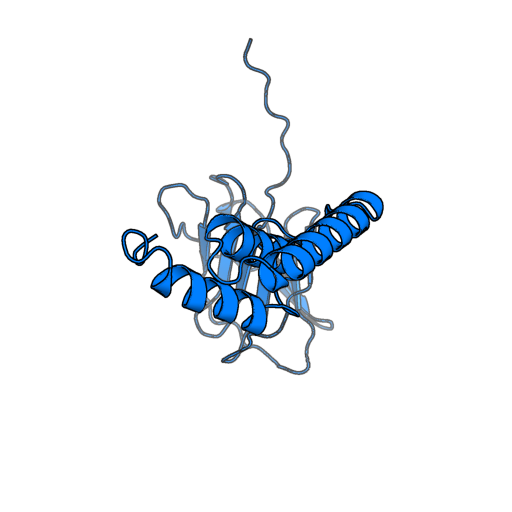 N 1
ATOM 717 C CA . PRO A 1 91 ? -12.467 0.890 -4.199 1.00 84.69 91 PRO A CA 1
ATOM 718 C C . PRO A 1 91 ? -13.501 -0.125 -4.700 1.00 84.69 91 PRO A C 1
ATOM 720 O O . PRO A 1 91 ? -13.997 -0.025 -5.818 1.00 84.69 91 PRO A O 1
ATOM 723 N N . THR A 1 92 ? -13.818 -1.117 -3.865 1.00 84.00 92 THR A N 1
ATOM 724 C CA . THR A 1 92 ? -14.783 -2.180 -4.149 1.00 84.00 92 THR A CA 1
ATOM 725 C C . THR A 1 92 ? -15.680 -2.408 -2.936 1.00 84.00 92 THR A C 1
ATOM 727 O O . THR A 1 92 ? -15.174 -2.683 -1.845 1.00 84.00 92 THR A O 1
ATOM 730 N N . GLY A 1 93 ? -16.997 -2.372 -3.142 1.00 82.44 93 GLY A N 1
ATOM 731 C CA . GLY A 1 93 ? -18.002 -2.578 -2.094 1.00 82.44 93 GLY A CA 1
ATOM 732 C C . GLY A 1 93 ? -18.426 -1.295 -1.375 1.00 82.44 93 GLY A C 1
ATOM 733 O O . GLY A 1 93 ? -17.984 -0.200 -1.715 1.00 82.44 93 GLY A O 1
ATOM 734 N N . ASP A 1 94 ? -19.305 -1.447 -0.385 1.00 90.56 94 ASP A N 1
ATOM 735 C CA . ASP A 1 94 ? -19.844 -0.337 0.400 1.00 90.56 94 ASP A CA 1
ATOM 736 C C . ASP A 1 94 ? -19.104 -0.233 1.740 1.00 90.56 94 ASP A C 1
ATOM 738 O O . ASP A 1 94 ? -19.179 -1.118 2.599 1.00 90.56 94 ASP A O 1
ATOM 742 N N . GLY A 1 95 ? -18.343 0.848 1.895 1.00 94.31 95 GLY A N 1
ATOM 743 C CA . GLY A 1 95 ? -17.593 1.144 3.103 1.00 94.31 95 GLY A CA 1
ATOM 744 C C . GLY A 1 95 ? -16.542 2.225 2.891 1.00 94.31 95 GLY A C 1
ATOM 745 O O . GLY A 1 95 ? -16.371 2.759 1.795 1.00 94.31 95 GLY A O 1
ATOM 746 N N . ALA A 1 96 ? -15.802 2.514 3.955 1.00 95.94 96 ALA A N 1
ATOM 747 C CA . ALA A 1 96 ? -14.734 3.501 3.953 1.00 95.94 96 ALA A CA 1
ATOM 748 C C . ALA A 1 96 ? -13.478 2.943 4.626 1.00 95.94 96 ALA A C 1
ATOM 750 O O . ALA A 1 96 ? -13.554 2.057 5.481 1.00 95.94 96 ALA A O 1
ATOM 751 N N . PHE A 1 97 ? -12.314 3.455 4.242 1.00 96.06 97 PHE A N 1
ATOM 752 C CA . PHE A 1 97 ? -11.026 3.018 4.747 1.00 96.06 97 PHE A CA 1
ATOM 753 C C . PHE A 1 97 ? -10.049 4.174 4.939 1.00 96.06 97 PHE A C 1
ATOM 755 O O . PHE A 1 97 ? -10.173 5.247 4.361 1.00 96.06 97 PHE A O 1
ATOM 762 N N . TYR A 1 98 ? -9.037 3.916 5.747 1.00 95.25 98 TYR A N 1
ATOM 763 C CA . TYR A 1 98 ? -7.833 4.712 5.859 1.00 95.25 98 TYR A CA 1
ATOM 764 C C . TYR A 1 98 ? -6.649 3.760 5.885 1.00 95.25 98 TYR A C 1
ATOM 766 O O . TYR A 1 98 ? -6.715 2.677 6.467 1.00 95.25 98 TYR A O 1
ATOM 774 N N . PHE A 1 99 ? -5.557 4.161 5.258 1.00 92.19 99 PHE A N 1
ATOM 775 C CA . PHE A 1 99 ? -4.338 3.379 5.234 1.00 92.19 99 PHE A CA 1
ATOM 776 C C . PHE A 1 99 ? -3.149 4.315 5.103 1.00 92.19 99 PHE A C 1
ATOM 778 O O . PHE A 1 99 ? -3.154 5.219 4.271 1.00 92.19 99 PHE A O 1
ATOM 785 N N . VAL A 1 100 ? -2.126 4.077 5.917 1.00 88.19 100 VAL A N 1
ATOM 786 C CA . VAL A 1 100 ? -0.813 4.690 5.757 1.00 88.19 100 VAL A CA 1
ATOM 787 C C . VAL A 1 100 ? 0.033 3.726 4.934 1.00 88.19 100 VAL A C 1
ATOM 789 O O . VAL A 1 100 ? 0.376 2.657 5.448 1.00 88.19 100 VAL A O 1
ATOM 792 N N . PRO A 1 101 ? 0.397 4.076 3.687 1.00 78.62 101 PRO A N 1
ATOM 793 C CA . PRO A 1 101 ? 1.272 3.240 2.886 1.00 78.62 101 PRO A CA 1
ATOM 794 C C . PRO A 1 101 ? 2.564 2.909 3.639 1.00 78.62 101 PRO A C 1
ATOM 796 O O . PRO A 1 101 ? 3.158 3.805 4.257 1.00 78.62 101 PRO A O 1
ATOM 799 N N . PRO A 1 102 ? 3.035 1.649 3.603 1.00 66.31 102 PRO A N 1
ATOM 800 C CA . PRO A 1 102 ? 4.378 1.338 4.054 1.00 66.31 102 PRO A CA 1
ATOM 801 C C . PRO A 1 102 ? 5.336 2.207 3.238 1.00 66.31 102 PRO A C 1
ATOM 803 O O . PRO A 1 102 ? 5.301 2.182 2.012 1.00 66.31 102 PRO A O 1
ATOM 806 N N . HIS A 1 103 ? 6.144 3.013 3.929 1.00 61.25 103 HIS A N 1
ATOM 807 C CA . HIS A 1 103 ? 7.045 3.999 3.319 1.00 61.25 103 HIS A CA 1
ATOM 808 C C . HIS A 1 103 ? 6.349 5.151 2.577 1.00 61.25 103 HIS A C 1
ATOM 810 O O . HIS A 1 103 ? 6.897 5.639 1.595 1.00 61.25 103 HIS A O 1
ATOM 816 N N . ALA A 1 104 ? 5.168 5.599 3.031 1.00 55.66 104 ALA A N 1
ATOM 817 C CA . ALA A 1 104 ? 4.499 6.778 2.477 1.00 55.66 104 ALA A CA 1
ATOM 818 C C . ALA A 1 104 ? 5.509 7.909 2.205 1.00 55.66 104 ALA A C 1
ATOM 820 O O . ALA A 1 104 ? 6.136 8.423 3.133 1.00 55.66 104 ALA A O 1
ATOM 821 N N . ALA A 1 105 ? 5.644 8.292 0.931 1.00 53.19 105 ALA A N 1
ATOM 822 C CA . ALA A 1 105 ? 6.579 9.307 0.440 1.00 53.19 105 ALA A CA 1
ATOM 823 C C . ALA A 1 105 ? 6.355 10.705 1.052 1.00 53.19 105 ALA A C 1
ATOM 825 O O . ALA A 1 105 ? 7.111 11.632 0.784 1.00 53.19 105 ALA A O 1
ATOM 826 N N . SER A 1 106 ? 5.364 10.859 1.938 1.00 53.69 106 SER A N 1
ATOM 827 C CA . SER A 1 106 ? 5.065 12.077 2.692 1.00 53.69 106 SER A CA 1
ATOM 828 C C . SER A 1 106 ? 6.190 12.538 3.631 1.00 53.69 106 SER A C 1
ATOM 830 O O . SER A 1 106 ? 6.005 13.512 4.352 1.00 53.69 106 SER A O 1
ATOM 832 N N . SER A 1 107 ? 7.331 11.842 3.674 1.00 59.97 107 SER A N 1
ATOM 833 C CA . SER A 1 107 ? 8.549 12.295 4.356 1.00 59.97 107 SER A CA 1
ATOM 834 C C . SER A 1 107 ? 9.725 12.581 3.414 1.00 59.97 107 SER A C 1
ATOM 836 O O . SER A 1 107 ? 10.834 12.784 3.904 1.00 59.97 107 SER A O 1
ATOM 838 N N . CYS A 1 108 ? 9.534 12.548 2.092 1.00 66.94 108 CYS A N 1
ATOM 839 C CA . CYS A 1 108 ? 10.594 12.862 1.137 1.00 66.94 108 CYS A CA 1
ATOM 840 C C . CYS A 1 108 ? 10.737 14.387 1.031 1.00 66.94 108 CYS A C 1
ATOM 842 O O . CYS A 1 108 ? 9.766 15.075 0.710 1.00 66.94 108 CYS A O 1
ATOM 844 N N . SER A 1 109 ? 11.918 14.933 1.342 1.00 85.50 109 SER A N 1
ATOM 845 C CA . SER A 1 109 ? 12.182 16.349 1.071 1.00 85.50 109 SER A CA 1
ATOM 846 C C . SER A 1 109 ? 12.222 16.579 -0.440 1.00 85.50 109 SER A C 1
ATOM 848 O O . SER A 1 109 ? 12.439 15.642 -1.212 1.00 85.50 109 SER A O 1
ATOM 850 N N . LYS A 1 110 ? 12.022 17.824 -0.876 1.00 88.62 110 LYS A N 1
ATOM 851 C CA . LYS A 1 110 ? 12.072 18.154 -2.303 1.00 88.62 110 LYS A CA 1
ATOM 852 C C . LYS A 1 110 ? 13.434 17.792 -2.905 1.00 88.62 110 LYS A C 1
ATOM 854 O O . LYS A 1 110 ? 13.489 17.200 -3.970 1.00 88.62 110 LYS A O 1
ATOM 859 N N . GLU A 1 111 ? 14.510 18.073 -2.178 1.00 92.25 111 GLU A N 1
ATOM 860 C CA . GLU A 1 111 ? 15.880 17.796 -2.614 1.00 92.25 111 GLU A CA 1
ATOM 861 C C . GLU A 1 111 ? 16.124 16.295 -2.784 1.00 92.25 111 GLU A C 1
ATOM 863 O O . GLU A 1 111 ? 16.747 15.874 -3.754 1.00 92.25 111 GLU A O 1
ATOM 868 N N . LEU A 1 112 ? 15.606 15.475 -1.862 1.00 90.69 112 LEU A N 1
ATOM 869 C CA . LEU A 1 112 ? 15.702 14.024 -1.984 1.00 90.69 112 LEU A CA 1
ATOM 870 C C . LEU A 1 112 ? 14.896 13.520 -3.187 1.00 90.69 112 LEU A C 1
ATOM 872 O O . LEU A 1 112 ? 15.368 12.645 -3.902 1.00 90.69 112 LEU A O 1
ATOM 876 N N . LEU A 1 113 ? 13.705 14.072 -3.433 1.00 92.06 113 LEU A N 1
ATOM 877 C CA . LEU A 1 113 ? 12.893 13.702 -4.592 1.00 92.06 113 LEU A CA 1
ATOM 878 C C . LEU A 1 113 ? 13.599 14.042 -5.913 1.00 92.06 113 LEU A C 1
ATOM 880 O O . LEU A 1 113 ? 13.641 13.194 -6.805 1.00 92.06 113 LEU A O 1
ATOM 884 N N . ASP A 1 114 ? 14.178 15.239 -6.011 1.00 94.56 114 ASP A N 1
ATOM 885 C CA . ASP A 1 114 ? 14.922 15.700 -7.190 1.00 94.56 114 ASP A CA 1
ATOM 886 C C . ASP A 1 114 ? 16.151 14.802 -7.454 1.00 94.56 114 ASP A C 1
ATOM 888 O O . ASP A 1 114 ? 16.431 14.422 -8.596 1.00 94.56 114 ASP A O 1
ATOM 892 N N . GLU A 1 115 ? 16.850 14.380 -6.394 1.00 96.50 115 GLU A N 1
ATOM 893 C CA . GLU A 1 115 ? 17.963 13.430 -6.500 1.00 96.50 115 GLU A CA 1
ATOM 894 C C . GLU A 1 115 ? 17.486 12.051 -6.979 1.00 96.50 115 GLU A C 1
ATOM 896 O O . GLU A 1 115 ? 18.059 11.491 -7.911 1.00 96.50 115 GLU A O 1
ATOM 901 N N . LEU A 1 116 ? 16.402 11.507 -6.410 1.00 95.62 116 LEU A N 1
ATOM 902 C CA . LEU A 1 116 ? 15.852 10.216 -6.846 1.00 95.62 116 LEU A CA 1
ATOM 903 C C . LEU A 1 116 ? 15.439 10.242 -8.325 1.00 95.62 116 LEU A C 1
ATOM 905 O O . LEU A 1 116 ? 15.670 9.266 -9.040 1.00 95.62 116 LEU A O 1
ATOM 909 N N . GLN A 1 117 ? 14.859 11.350 -8.796 1.00 96.31 117 GLN A N 1
ATOM 910 C CA . GLN A 1 117 ? 14.507 11.537 -10.207 1.00 96.31 117 GLN A CA 1
ATOM 911 C C . GLN A 1 117 ? 15.746 11.583 -11.106 1.00 96.31 117 GLN A C 1
ATOM 913 O O . GLN A 1 117 ? 15.757 10.950 -12.161 1.00 96.31 117 GLN A O 1
ATOM 918 N N . THR A 1 118 ? 16.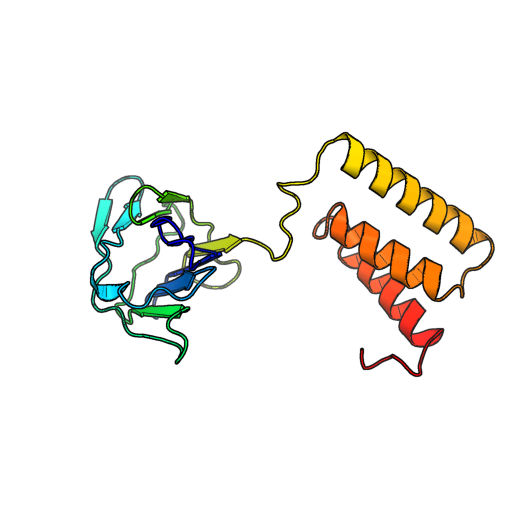803 12.270 -10.668 1.00 98.12 118 THR A N 1
ATOM 919 C CA . THR A 1 118 ? 18.087 12.317 -11.384 1.00 98.12 118 THR A CA 1
ATOM 920 C C . THR A 1 118 ? 18.700 10.920 -11.502 1.00 98.12 118 THR A C 1
ATOM 922 O O . THR A 1 118 ? 19.059 10.493 -12.599 1.00 98.12 118 THR A O 1
ATOM 925 N N . GLN A 1 119 ? 18.733 10.162 -10.400 1.00 98.19 119 GLN A N 1
ATOM 926 C CA . GLN A 1 119 ? 19.217 8.777 -10.385 1.00 98.19 119 GLN A CA 1
ATOM 927 C C . GLN A 1 119 ? 18.375 7.856 -11.280 1.00 98.19 119 GLN A C 1
ATOM 929 O O . GLN A 1 119 ? 18.918 6.987 -11.964 1.00 98.19 119 GLN A O 1
ATOM 934 N N . LEU A 1 120 ? 17.050 8.049 -11.312 1.00 98.12 120 LEU A N 1
ATOM 935 C CA . LEU A 1 120 ? 16.168 7.284 -12.193 1.00 98.12 120 LEU A CA 1
ATOM 936 C C . LEU A 1 120 ? 16.472 7.571 -13.667 1.00 98.12 120 LEU A C 1
ATOM 938 O O . LEU A 1 120 ? 16.543 6.631 -14.458 1.00 98.12 120 LEU A O 1
ATOM 942 N N . GLN A 1 121 ? 16.705 8.836 -14.027 1.00 98.44 121 GLN A N 1
ATOM 943 C CA . GLN A 1 121 ? 17.094 9.194 -15.389 1.00 98.44 121 GLN A CA 1
ATOM 944 C C . GLN A 1 121 ? 18.431 8.551 -15.773 1.00 98.44 121 GLN A C 1
ATOM 946 O O . GLN A 1 121 ? 18.516 7.925 -16.823 1.00 98.44 121 GLN A O 1
ATOM 951 N N . SER A 1 122 ? 19.436 8.591 -14.891 1.00 98.25 122 SER A N 1
ATOM 952 C CA . SER A 1 122 ? 20.712 7.905 -15.137 1.00 98.25 122 SER A CA 1
ATOM 953 C C . SER A 1 122 ? 20.548 6.392 -15.315 1.00 98.25 122 SER A C 1
ATOM 955 O O . SER A 1 122 ? 21.257 5.789 -16.116 1.00 98.25 122 SER A O 1
ATOM 957 N N . CYS A 1 123 ? 19.602 5.760 -14.610 1.00 98.44 123 CYS A N 1
ATOM 958 C CA . CYS A 1 123 ? 19.288 4.351 -14.842 1.00 98.44 123 CYS A CA 1
ATOM 959 C C . CYS A 1 123 ? 18.707 4.116 -16.242 1.00 98.44 123 CYS A C 1
ATOM 961 O O . CYS A 1 123 ? 19.063 3.126 -16.875 1.00 98.44 123 CYS A O 1
ATOM 963 N N . PHE A 1 124 ? 17.832 4.997 -16.735 1.00 98.00 124 PHE A N 1
ATOM 964 C CA . PHE A 1 124 ? 17.309 4.879 -18.099 1.00 98.00 124 PHE A CA 1
ATOM 965 C C . PHE A 1 124 ? 18.411 5.042 -19.138 1.00 98.00 124 PHE A C 1
ATOM 967 O O . PHE A 1 124 ? 18.514 4.190 -20.015 1.00 98.00 124 PHE A O 1
ATOM 974 N N . ASP A 1 125 ? 19.275 6.044 -18.978 1.00 98.06 125 ASP A N 1
ATOM 975 C CA . ASP A 1 125 ? 20.410 6.257 -19.877 1.00 98.06 125 ASP A CA 1
ATOM 976 C C . ASP A 1 125 ? 21.319 5.013 -19.907 1.00 98.06 125 ASP A C 1
ATOM 978 O O . ASP A 1 125 ? 21.733 4.566 -20.970 1.00 98.06 125 ASP A O 1
ATOM 982 N N . LEU A 1 126 ? 21.584 4.389 -18.751 1.00 97.88 126 LEU A N 1
ATOM 983 C CA . LEU A 1 126 ? 22.367 3.150 -18.673 1.00 97.88 126 LEU A CA 1
ATOM 984 C C . LEU A 1 126 ? 21.687 1.959 -19.363 1.00 97.88 126 LEU A C 1
ATOM 986 O O . LEU A 1 126 ? 22.376 1.168 -20.002 1.00 97.88 126 LEU A O 1
ATOM 990 N N . LEU A 1 127 ? 20.360 1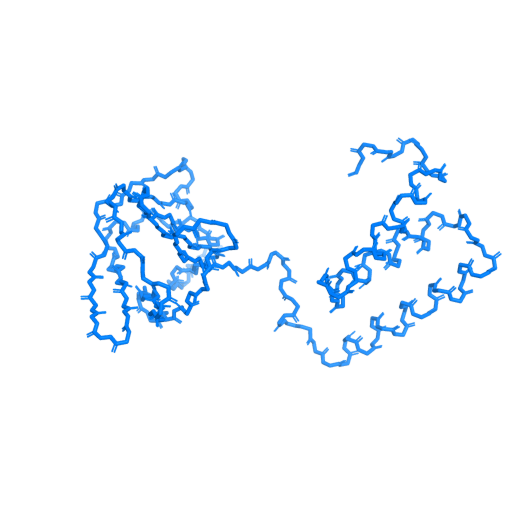.825 -19.263 1.00 97.69 127 LEU A N 1
ATOM 991 C CA . LEU A 1 127 ? 19.614 0.746 -19.926 1.00 97.69 127 LEU A CA 1
ATOM 992 C C . LEU A 1 127 ? 19.627 0.866 -21.456 1.00 97.69 127 LEU A C 1
ATOM 994 O O . LEU A 1 127 ? 19.438 -0.143 -22.133 1.00 97.69 127 LEU A O 1
ATOM 998 N N . GLU A 1 128 ? 19.882 2.055 -22.013 1.00 97.25 128 GLU A N 1
ATOM 999 C CA . GLU A 1 128 ? 20.102 2.208 -23.458 1.00 97.25 128 GLU A CA 1
ATOM 1000 C C . GLU A 1 128 ? 21.393 1.511 -23.919 1.00 97.25 128 GLU A C 1
ATOM 1002 O O . GLU A 1 128 ? 21.441 0.979 -25.030 1.00 97.25 128 GLU A O 1
ATOM 1007 N N . TYR A 1 129 ? 22.425 1.476 -23.067 1.00 96.88 129 TYR A N 1
ATOM 1008 C CA . TYR A 1 129 ? 23.702 0.812 -23.356 1.00 96.88 129 TYR A CA 1
ATOM 1009 C C . TYR A 1 129 ? 23.723 -0.655 -22.906 1.00 96.88 129 TYR A C 1
ATOM 1011 O O . TYR A 1 129 ? 24.299 -1.499 -23.592 1.00 96.88 129 TYR A O 1
ATOM 1019 N N . GLU A 1 130 ? 23.099 -0.959 -21.766 1.00 96.81 130 GLU A N 1
ATOM 1020 C CA . GLU A 1 130 ? 23.091 -2.276 -21.118 1.00 96.81 130 GLU A CA 1
ATOM 1021 C C . GLU A 1 130 ? 21.650 -2.710 -20.778 1.00 96.81 130 GLU A C 1
ATOM 1023 O O . GLU A 1 130 ? 21.243 -2.682 -19.609 1.00 96.81 130 GLU A O 1
ATOM 1028 N N . PRO A 1 131 ? 20.846 -3.113 -21.781 1.00 95.06 131 PRO A N 1
ATOM 1029 C CA . PRO A 1 131 ? 19.423 -3.411 -21.587 1.00 95.06 131 PRO A CA 1
ATOM 1030 C C . PRO A 1 131 ? 19.161 -4.616 -20.670 1.00 95.06 131 PRO A C 1
ATOM 1032 O O . PRO A 1 131 ? 18.088 -4.721 -20.081 1.00 95.06 131 PRO A O 1
ATOM 1035 N N . ASP A 1 132 ? 20.136 -5.513 -20.517 1.00 95.88 132 ASP A N 1
ATOM 1036 C CA . ASP A 1 132 ? 20.093 -6.694 -19.653 1.00 95.88 132 ASP A CA 1
ATOM 1037 C C . ASP A 1 132 ? 20.838 -6.488 -18.320 1.00 95.88 132 ASP A C 1
ATOM 1039 O O . ASP A 1 132 ? 21.161 -7.442 -17.606 1.00 95.88 132 ASP A O 1
ATOM 1043 N N . SER A 1 133 ? 21.100 -5.238 -17.922 1.00 97.56 133 SER A N 1
ATOM 1044 C CA . SER A 1 133 ? 21.684 -4.969 -16.610 1.00 97.56 133 SER A CA 1
ATOM 1045 C C . SER A 1 133 ? 20.668 -5.215 -15.493 1.00 97.56 133 SER A C 1
ATOM 1047 O O . SER A 1 133 ? 19.825 -4.373 -15.166 1.00 97.56 133 SER A O 1
ATOM 1049 N N . LYS A 1 134 ? 20.794 -6.373 -14.832 1.00 97.06 134 LYS A N 1
ATOM 1050 C CA . LYS A 1 134 ? 19.938 -6.774 -13.699 1.00 97.06 134 LYS A CA 1
ATOM 1051 C C . LYS A 1 134 ? 19.858 -5.718 -12.592 1.00 97.06 134 LYS A C 1
ATOM 1053 O O . LYS A 1 134 ? 18.813 -5.524 -11.978 1.00 97.06 134 LYS A O 1
ATOM 1058 N N . TRP A 1 135 ? 20.972 -5.038 -12.319 1.00 97.31 135 TRP A N 1
ATOM 1059 C CA . TRP A 1 135 ? 21.034 -4.042 -11.256 1.00 97.31 135 TRP A CA 1
ATOM 1060 C C . TRP A 1 135 ? 20.322 -2.766 -11.668 1.00 97.31 135 TRP A C 1
ATOM 1062 O O . TRP A 1 135 ? 19.581 -2.208 -10.859 1.00 97.31 135 TRP A O 1
ATOM 1072 N N . THR A 1 136 ? 20.495 -2.336 -12.916 1.00 97.88 136 THR A N 1
ATOM 1073 C CA . THR A 1 136 ? 19.848 -1.129 -13.424 1.00 97.88 136 THR A CA 1
ATOM 1074 C C . THR A 1 136 ? 18.337 -1.330 -13.565 1.00 97.88 136 THR A C 1
ATOM 1076 O O . THR A 1 136 ? 17.579 -0.457 -13.142 1.00 97.88 136 THR A O 1
ATOM 1079 N N . LEU A 1 137 ? 17.877 -2.502 -14.028 1.00 98.00 137 LEU A N 1
ATOM 1080 C CA . LEU A 1 137 ? 16.451 -2.871 -14.068 1.00 98.00 137 LEU A CA 1
ATOM 1081 C C . LEU A 1 137 ? 15.814 -2.880 -12.669 1.00 98.00 137 LEU A C 1
ATOM 1083 O O . LEU A 1 137 ? 14.772 -2.261 -12.451 1.00 98.00 137 LEU A O 1
ATOM 1087 N N . LEU A 1 138 ? 16.458 -3.529 -11.691 1.00 97.62 138 LEU A N 1
ATOM 1088 C CA . LEU A 1 138 ? 15.951 -3.554 -10.316 1.00 97.62 138 LEU A CA 1
ATOM 1089 C C . LEU A 1 138 ? 15.936 -2.152 -9.692 1.00 97.62 138 LEU A C 1
ATOM 1091 O O . LEU A 1 138 ? 14.955 -1.756 -9.066 1.00 97.62 138 LEU A O 1
ATOM 1095 N N . THR A 1 139 ? 17.021 -1.395 -9.858 1.00 97.81 139 THR A N 1
ATOM 1096 C CA . THR A 1 139 ? 17.170 -0.070 -9.241 1.00 97.81 139 THR A CA 1
ATOM 1097 C C . THR A 1 139 ? 16.155 0.916 -9.807 1.00 97.81 139 THR A C 1
ATOM 1099 O O . THR A 1 139 ? 15.475 1.589 -9.036 1.00 97.81 139 THR A O 1
ATOM 1102 N N . SER A 1 140 ? 15.975 0.952 -11.128 1.00 97.69 140 SER A N 1
ATOM 1103 C CA . SER A 1 140 ? 14.954 1.793 -11.766 1.00 97.69 140 SER A CA 1
ATOM 1104 C C . SER A 1 140 ? 13.533 1.409 -11.334 1.00 97.69 140 SER A C 1
ATOM 1106 O O . SER A 1 140 ? 12.742 2.301 -11.025 1.00 97.69 140 SER A O 1
ATOM 1108 N N . ALA A 1 141 ? 13.217 0.113 -11.198 1.00 96.94 141 ALA A N 1
ATOM 1109 C CA . ALA A 1 141 ? 11.936 -0.343 -10.647 1.00 96.94 141 ALA A CA 1
ATOM 1110 C C . ALA A 1 141 ? 11.698 0.143 -9.203 1.00 96.94 141 ALA A C 1
ATOM 1112 O O . ALA A 1 141 ? 10.606 0.614 -8.872 1.00 96.94 141 ALA A O 1
ATOM 1113 N N . LEU A 1 142 ? 12.719 0.075 -8.343 1.00 95.25 142 LEU A N 1
ATOM 1114 C CA . LEU A 1 142 ? 12.635 0.551 -6.958 1.00 95.25 142 LEU A CA 1
ATOM 1115 C C . LEU A 1 142 ? 12.515 2.078 -6.873 1.00 95.25 142 LEU A C 1
ATOM 1117 O O . LEU A 1 142 ? 11.684 2.574 -6.112 1.00 95.25 142 LEU A O 1
ATOM 1121 N N . LEU A 1 143 ? 13.294 2.818 -7.667 1.00 95.69 143 LEU A N 1
ATOM 1122 C CA . LEU A 1 143 ? 13.246 4.282 -7.724 1.00 95.69 143 LEU A CA 1
ATOM 1123 C C . LEU A 1 143 ? 11.887 4.778 -8.218 1.00 95.69 143 LEU A C 1
ATOM 1125 O O . LEU A 1 143 ? 11.298 5.651 -7.587 1.00 95.69 143 LEU A O 1
ATOM 1129 N N . MET A 1 144 ? 11.335 4.169 -9.272 1.00 95.50 144 MET A N 1
ATOM 1130 C CA . MET A 1 144 ? 9.982 4.463 -9.754 1.00 95.50 144 MET A CA 1
ATOM 1131 C C . MET A 1 144 ? 8.938 4.343 -8.638 1.00 95.50 144 MET A C 1
ATOM 1133 O O . MET A 1 144 ? 8.117 5.242 -8.453 1.00 95.50 144 MET A O 1
ATOM 1137 N N . ARG A 1 145 ? 9.006 3.268 -7.841 1.00 91.88 145 ARG A N 1
ATOM 1138 C CA . ARG A 1 145 ? 8.094 3.062 -6.706 1.00 91.88 145 ARG A CA 1
ATOM 1139 C C . ARG A 1 145 ? 8.356 4.004 -5.530 1.00 91.88 145 ARG A C 1
ATOM 1141 O O . ARG A 1 145 ? 7.413 4.340 -4.820 1.00 91.88 145 ARG A O 1
ATOM 1148 N N . ALA A 1 146 ? 9.603 4.416 -5.312 1.00 89.00 146 ALA A N 1
ATOM 1149 C CA . ALA A 1 146 ? 9.966 5.365 -4.261 1.00 89.00 146 ALA A CA 1
ATOM 1150 C C . ALA A 1 146 ? 9.539 6.808 -4.590 1.00 89.00 146 ALA A C 1
ATOM 1152 O O . ALA A 1 146 ? 9.137 7.537 -3.685 1.00 89.00 146 ALA A O 1
ATOM 1153 N N . ILE A 1 147 ? 9.612 7.203 -5.866 1.00 90.88 147 ILE A N 1
ATOM 1154 C CA . ILE A 1 147 ? 9.229 8.534 -6.361 1.00 90.88 147 ILE A CA 1
ATOM 1155 C C . ILE A 1 147 ? 7.705 8.660 -6.413 1.00 90.88 147 ILE A C 1
ATOM 1157 O O . ILE A 1 147 ? 7.138 9.551 -5.786 1.00 90.88 147 ILE A O 1
ATOM 1161 N N . ASP A 1 148 ? 7.044 7.760 -7.146 1.00 89.19 148 ASP A N 1
ATOM 1162 C CA . ASP A 1 148 ? 5.585 7.695 -7.228 1.00 89.19 148 ASP A CA 1
ATOM 1163 C C . ASP A 1 148 ? 5.145 6.290 -7.661 1.00 89.19 148 ASP A C 1
ATOM 1165 O O . ASP A 1 148 ? 5.113 5.952 -8.849 1.00 89.19 148 ASP A O 1
ATOM 1169 N N . ALA A 1 149 ? 4.789 5.462 -6.677 1.00 87.12 149 ALA A N 1
ATOM 1170 C CA . ALA A 1 149 ? 4.338 4.093 -6.904 1.00 87.12 149 ALA A CA 1
ATOM 1171 C C . ALA A 1 149 ? 3.040 3.988 -7.712 1.00 87.12 149 ALA A C 1
ATOM 1173 O O . ALA A 1 149 ? 2.817 2.947 -8.327 1.00 87.12 149 ALA A O 1
ATOM 1174 N N . THR A 1 150 ? 2.188 5.017 -7.691 1.00 86.44 150 THR A N 1
ATOM 1175 C CA . THR A 1 150 ? 0.916 4.992 -8.421 1.00 86.44 150 THR A CA 1
ATOM 1176 C C . THR A 1 150 ? 1.161 5.351 -9.877 1.00 86.44 150 THR A C 1
ATOM 1178 O O . THR A 1 150 ? 0.788 4.586 -10.762 1.00 86.44 150 THR A O 1
ATOM 1181 N N . ALA A 1 151 ? 1.844 6.473 -10.126 1.00 90.75 151 ALA A N 1
ATOM 1182 C CA . ALA A 1 151 ? 2.109 6.945 -11.482 1.00 90.75 151 ALA A C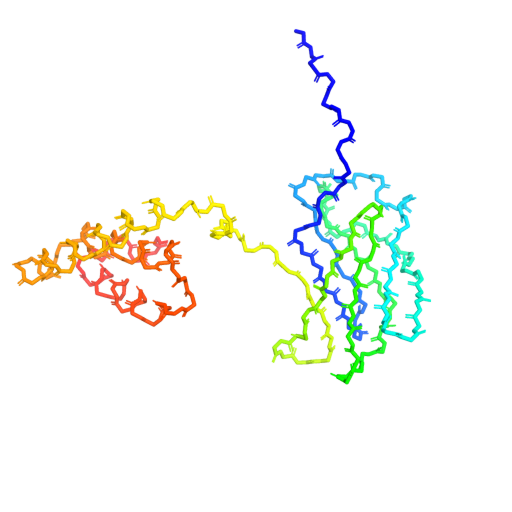A 1
ATOM 1183 C C . ALA A 1 151 ? 3.031 6.000 -12.269 1.00 90.75 151 ALA A C 1
ATOM 1185 O O . ALA A 1 151 ? 2.873 5.859 -13.477 1.00 90.75 151 ALA A O 1
ATOM 1186 N N . ASN A 1 152 ? 3.968 5.325 -11.593 1.00 93.81 152 ASN A N 1
ATOM 1187 C CA . ASN A 1 152 ? 4.929 4.429 -12.241 1.00 93.81 152 ASN A CA 1
ATOM 1188 C C . ASN A 1 152 ? 4.592 2.938 -12.085 1.00 93.81 152 ASN A C 1
ATOM 1190 O O . ASN A 1 152 ? 5.460 2.098 -12.322 1.00 93.81 152 ASN A O 1
ATOM 1194 N N . HIS A 1 153 ? 3.371 2.587 -11.663 1.00 92.94 153 HIS A N 1
ATOM 1195 C CA . HIS A 1 153 ? 3.017 1.200 -11.353 1.00 92.94 153 HIS A CA 1
ATOM 1196 C C . HIS A 1 153 ? 3.320 0.247 -12.518 1.00 92.94 153 HIS A C 1
ATOM 1198 O O . HIS A 1 153 ? 4.130 -0.667 -12.363 1.00 92.94 153 HIS A O 1
ATOM 1204 N N . GLU A 1 154 ? 2.734 0.504 -13.688 1.00 97.38 154 GLU A N 1
ATOM 1205 C CA . GLU A 1 154 ? 2.863 -0.356 -14.870 1.00 97.38 154 GLU A CA 1
ATOM 1206 C C . GLU A 1 154 ? 4.316 -0.444 -15.346 1.00 97.38 154 GLU A C 1
ATOM 1208 O O . GLU A 1 154 ? 4.869 -1.537 -15.449 1.00 97.38 154 GLU A O 1
ATOM 1213 N N . ARG A 1 155 ? 4.985 0.702 -15.507 1.00 97.06 155 ARG A N 1
ATOM 1214 C CA . ARG A 1 155 ? 6.383 0.757 -15.959 1.00 97.06 155 ARG A CA 1
ATOM 1215 C C . ARG A 1 155 ? 7.346 0.056 -14.996 1.00 97.06 155 ARG A C 1
ATOM 1217 O O . ARG A 1 155 ? 8.288 -0.607 -15.424 1.00 97.06 155 ARG A O 1
ATOM 1224 N N . SER A 1 156 ? 7.109 0.159 -13.685 1.00 96.88 156 SER A N 1
ATOM 1225 C CA . SER A 1 156 ? 7.911 -0.569 -12.696 1.00 96.88 156 SER A CA 1
ATOM 1226 C C . SER A 1 156 ? 7.733 -2.083 -12.811 1.00 96.88 156 SER A C 1
ATOM 1228 O O . SER A 1 156 ? 8.713 -2.813 -12.679 1.00 96.88 156 SER A O 1
ATOM 1230 N N . LEU A 1 157 ? 6.520 -2.559 -13.118 1.00 96.81 157 LEU A N 1
ATOM 1231 C CA . LEU A 1 157 ? 6.262 -3.979 -13.356 1.00 96.81 157 LEU A CA 1
ATOM 1232 C C . LEU A 1 157 ? 6.921 -4.467 -14.645 1.00 96.81 157 LEU A C 1
ATOM 1234 O O . LEU A 1 157 ? 7.478 -5.558 -14.645 1.00 96.81 157 LEU A O 1
ATOM 1238 N N . GLU A 1 158 ? 6.919 -3.671 -15.715 1.00 97.44 158 GLU A N 1
ATOM 1239 C CA . GLU A 1 158 ? 7.611 -4.018 -16.964 1.00 97.44 158 GLU A CA 1
ATOM 1240 C C . GLU A 1 158 ? 9.105 -4.278 -16.732 1.00 97.44 158 GLU A C 1
ATOM 1242 O O . GLU A 1 158 ? 9.645 -5.272 -17.217 1.00 97.44 158 GLU A O 1
ATOM 1247 N N . HIS A 1 159 ? 9.769 -3.434 -15.936 1.00 97.62 159 HIS A N 1
ATOM 1248 C CA . HIS A 1 159 ? 11.177 -3.637 -15.576 1.00 97.62 159 HIS A CA 1
ATOM 1249 C C . HIS A 1 159 ? 11.396 -4.878 -14.706 1.00 97.62 159 HIS A C 1
ATOM 1251 O O . HIS A 1 159 ? 12.398 -5.567 -14.883 1.00 97.62 159 HIS A O 1
ATOM 1257 N N . LEU A 1 160 ? 10.464 -5.203 -13.805 1.00 96.44 160 LEU A N 1
ATOM 1258 C CA . LEU A 1 160 ? 10.529 -6.446 -13.029 1.00 96.44 160 LEU A CA 1
ATOM 1259 C C . LEU A 1 160 ? 10.307 -7.686 -13.908 1.00 96.44 160 LEU A C 1
ATOM 1261 O O . LEU A 1 160 ? 11.012 -8.676 -13.744 1.00 96.44 160 LEU A O 1
ATOM 1265 N N . VAL A 1 161 ? 9.398 -7.623 -14.884 1.00 96.12 161 VAL A N 1
ATOM 1266 C CA . VAL A 1 161 ? 9.184 -8.702 -15.862 1.00 96.12 161 VAL A CA 1
ATOM 1267 C C . VAL A 1 161 ? 10.427 -8.919 -16.724 1.00 96.12 161 VAL A C 1
ATOM 1269 O O . VAL A 1 161 ? 10.771 -10.061 -17.022 1.00 96.12 161 VAL A O 1
ATOM 1272 N N . GLU A 1 162 ? 11.121 -7.852 -17.122 1.00 96.38 162 GLU A N 1
ATOM 1273 C CA . GLU A 1 162 ? 12.390 -7.985 -17.843 1.00 96.38 162 GLU A CA 1
ATOM 1274 C C . GLU A 1 162 ? 13.499 -8.537 -16.938 1.00 96.38 162 GLU A C 1
ATOM 1276 O O . GLU A 1 162 ? 14.225 -9.453 -17.326 1.00 96.38 162 GLU A O 1
ATOM 1281 N N . LEU A 1 163 ? 13.567 -8.072 -15.687 1.00 97.00 163 LEU A N 1
ATOM 1282 C CA . LEU A 1 163 ? 14.498 -8.587 -14.686 1.00 97.00 163 LEU A CA 1
ATOM 1283 C C . LEU A 1 163 ? 14.310 -10.089 -14.439 1.00 97.00 163 LEU A C 1
ATOM 1285 O O . LEU A 1 163 ? 15.301 -10.802 -14.317 1.00 97.00 163 LEU A O 1
ATOM 1289 N N . GLU A 1 164 ? 13.073 -10.594 -14.413 1.00 96.38 164 GLU A N 1
ATOM 1290 C CA . GLU A 1 164 ? 12.801 -12.033 -14.295 1.00 96.38 164 GLU A CA 1
ATOM 1291 C C . GLU A 1 164 ? 13.402 -12.850 -15.450 1.00 96.38 164 GLU A C 1
ATOM 1293 O O . GLU A 1 164 ? 13.770 -14.009 -15.249 1.00 96.38 164 GLU A O 1
ATOM 1298 N N . LYS A 1 165 ? 13.510 -12.276 -16.656 1.00 95.06 165 LYS A N 1
ATOM 1299 C CA . LYS A 1 165 ? 14.140 -12.949 -17.805 1.00 95.06 165 LYS A CA 1
ATOM 1300 C C . LYS A 1 165 ? 15.660 -12.961 -17.671 1.00 95.06 165 LYS A C 1
ATOM 1302 O O . LYS A 1 165 ? 16.288 -13.983 -17.939 1.00 95.06 165 LYS A O 1
ATOM 1307 N N . VAL A 1 166 ? 16.232 -11.836 -17.245 1.00 95.81 166 VAL 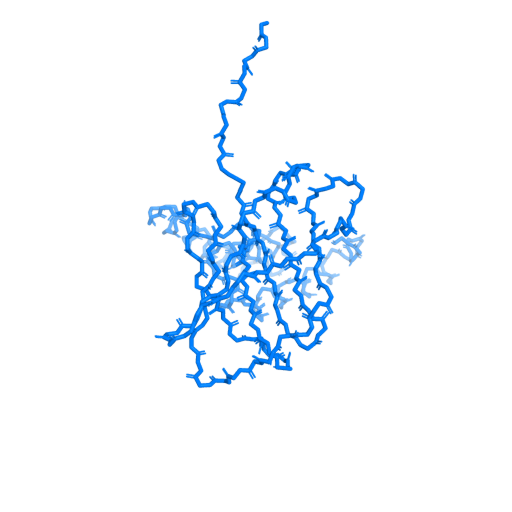A N 1
ATOM 1308 C CA . VAL A 1 166 ? 17.680 -11.616 -17.115 1.00 95.81 166 VAL A CA 1
ATOM 1309 C C . VAL A 1 166 ? 18.274 -12.323 -15.883 1.00 95.81 166 VAL A C 1
ATOM 1311 O O . VAL A 1 166 ? 19.391 -12.836 -15.939 1.00 95.81 166 VAL A O 1
ATOM 1314 N N . ASP A 1 167 ? 17.537 -12.392 -14.771 1.00 95.81 167 ASP A N 1
ATOM 1315 C CA . ASP A 1 167 ? 17.949 -12.992 -13.490 1.00 95.81 167 ASP A CA 1
ATOM 1316 C C . ASP A 1 167 ? 16.961 -14.091 -13.047 1.00 95.81 167 ASP A C 1
ATOM 1318 O O . ASP A 1 167 ? 16.420 -14.088 -11.938 1.00 95.81 167 ASP A O 1
ATOM 1322 N N . ALA A 1 168 ? 16.720 -15.067 -13.930 1.00 93.25 168 ALA A N 1
ATOM 1323 C CA . ALA A 1 168 ? 15.708 -16.118 -13.751 1.00 93.25 168 ALA A CA 1
ATOM 1324 C C . ALA A 1 168 ? 15.851 -16.946 -12.458 1.00 93.25 168 ALA A C 1
ATOM 1326 O O . ALA A 1 168 ? 14.863 -17.479 -11.947 1.00 93.25 168 ALA A O 1
ATOM 1327 N N . LEU A 1 169 ? 17.060 -17.036 -11.888 1.00 95.19 169 LEU A N 1
ATOM 1328 C CA . LEU A 1 169 ? 17.306 -17.723 -10.612 1.00 95.19 169 LEU A CA 1
ATOM 1329 C C . LEU A 1 169 ? 16.614 -17.042 -9.422 1.00 95.19 169 LEU A C 1
ATOM 1331 O O . LEU A 1 169 ? 16.452 -17.667 -8.373 1.00 95.19 169 LEU A O 1
ATOM 1335 N N . ARG A 1 170 ? 16.199 -15.779 -9.575 1.00 94.44 170 ARG A N 1
ATOM 1336 C CA . ARG A 1 170 ? 15.534 -14.979 -8.541 1.00 94.44 170 ARG A CA 1
ATOM 1337 C C . ARG A 1 170 ? 14.055 -14.719 -8.806 1.00 94.44 170 ARG A C 1
ATOM 1339 O O . ARG A 1 170 ? 13.462 -13.932 -8.088 1.00 94.44 170 ARG A O 1
ATOM 1346 N N . LYS A 1 171 ? 13.426 -15.424 -9.749 1.00 88.38 171 LYS A N 1
ATOM 1347 C CA . LYS A 1 171 ? 12.000 -15.242 -10.084 1.00 88.38 171 LYS A CA 1
ATOM 1348 C C . LYS A 1 171 ? 11.033 -15.327 -8.883 1.00 88.38 171 LYS A C 1
ATOM 1350 O O . LYS A 1 171 ? 9.941 -14.782 -8.930 1.00 88.38 171 LYS A O 1
ATOM 1355 N N . GLY A 1 172 ? 11.396 -16.063 -7.830 1.00 85.94 172 GLY A N 1
ATOM 1356 C CA . GLY A 1 172 ? 10.569 -16.217 -6.625 1.00 85.94 172 GLY A CA 1
ATOM 1357 C C . GLY A 1 172 ? 10.819 -15.190 -5.513 1.00 85.94 172 GLY A C 1
ATOM 1358 O O . GLY A 1 172 ? 10.212 -15.335 -4.453 1.00 85.94 172 GLY A O 1
ATOM 1359 N N . TYR A 1 173 ? 11.743 -14.244 -5.714 1.00 86.81 173 TYR A N 1
ATOM 1360 C CA . TYR A 1 173 ? 12.033 -13.140 -4.792 1.00 86.81 173 TYR A CA 1
ATOM 1361 C C . TYR A 1 173 ? 11.139 -11.940 -5.108 1.00 86.81 173 TYR A C 1
ATOM 1363 O O . TYR A 1 173 ? 10.498 -11.436 -4.159 1.00 86.81 173 TYR A O 1
#

Organism: NCBI:txid7237

Radius of gyration: 21.42 Å; chains: 1; bounding box: 48×36×56 Å